Protein AF-A0A5C6KZ85-F1 (afdb_monomer)

Foldseek 3Di:
DDPPQQAADQLLVLVVVVCVVVVHDPVNLCVQLVQDPCQSVDSDDHDPVNVCSNCVRPVQADPCCSPVVDDDRGDDCPVVVVVVVVVVDPPPDDPDDPVNVVVVVVVVVVVVVVVVVVVVVVVVVVVVVVVVVVVVVVVVPPPPPDDDDDDDDDDDDDDDDDDDDDDDDDDDDDDD

Organism: Bacteroides fragilis (NCBI:txid817)

Solvent-accessible surface area (backbone atoms only — not comparable to full-atom values): 11212 Å² total; per-residue (Å²): 134,85,82,78,75,63,64,60,30,70,48,54,53,45,51,51,50,52,28,60,75,70,72,48,52,71,67,56,48,27,72,73,36,69,31,65,81,62,57,85,74,45,56,45,74,80,55,67,69,45,51,50,31,46,48,71,66,47,67,56,52,22,63,55,19,44,72,76,64,48,80,56,64,53,56,69,72,67,58,57,57,56,54,55,55,55,73,73,48,83,74,78,86,70,100,64,57,70,68,57,55,53,51,55,54,50,53,50,53,53,49,51,53,52,51,52,53,49,55,51,51,54,51,50,53,52,51,52,54,50,51,52,51,52,53,58,57,63,62,68,75,61,79,76,78,86,84,85,90,76,83,90,74,87,79,78,87,83,80,78,89,82,83,82,87,82,81,91,84,86,89,80,89,82,89,133

pLDDT: mean 78.05, std 20.3, range [42.19, 97.94]

Radius of gyration: 37.26 Å; Cα contacts (8 Å, |Δi|>4): 74; chains: 1; bounding box: 64×58×94 Å

Sequence (176 aa):
MQEIKQEKSPIKQRILQYLGRKGISMYDCYSKTGITRGVLGQNNGISEENLSKFLAYYTEINTEWLVLGIGSMLRSNEKTKVEQYVSQNNIASNDESIIYKLYKEKDIEVGQLKEEIGVLKTRIQQLEAYNESLRNQAGADRVTDTFTNLPLVDYEEDCPPVERPSSSKHPLAGKA

Secondary structure (DSSP, 8-state):
-----PPPPHHHHHHHHHHHHHT--HHHHHHHH-PPTTTTTSSSPPPHHHHHHHHHH-TTB-HHHHHH--S-SBPPTHHHHHHHHHHH----S-S--HHHHHHHHHHHHHHHHHHHHHHHHHHHHHHHHHHHHHHHHHTTS----S----------------PPPP----------

Structure (mmCIF, N/CA/C/O backbone):
data_AF-A0A5C6KZ85-F1
#
_entry.id   AF-A0A5C6KZ85-F1
#
loop_
_atom_site.group_PDB
_atom_site.id
_atom_site.type_symbol
_atom_site.label_atom_id
_atom_site.label_alt_id
_atom_site.label_comp_id
_atom_site.label_asym_id
_atom_site.label_entity_id
_atom_site.label_seq_id
_atom_site.pdbx_PDB_ins_code
_atom_site.Cartn_x
_atom_site.Cartn_y
_atom_site.Cartn_z
_atom_site.occupancy
_atom_site.B_iso_or_equiv
_atom_site.auth_seq_id
_atom_site.auth_comp_id
_atom_site.auth_asym_id
_atom_site.auth_atom_id
_atom_site.pdbx_PDB_model_num
ATOM 1 N N . MET A 1 1 ? -15.997 33.626 12.649 1.00 55.47 1 MET A N 1
ATOM 2 C CA . MET A 1 1 ? -15.046 32.496 12.716 1.00 55.47 1 MET A CA 1
ATOM 3 C C . MET A 1 1 ? -15.250 31.663 11.464 1.00 55.47 1 MET A C 1
ATOM 5 O O . MET A 1 1 ? -16.392 31.331 11.184 1.00 55.47 1 MET A O 1
ATOM 9 N N . GLN A 1 2 ? -14.209 31.407 10.672 1.00 49.69 2 GLN A N 1
ATOM 10 C CA . GLN A 1 2 ? -14.309 30.457 9.560 1.00 49.69 2 GLN A CA 1
ATOM 11 C C . GLN A 1 2 ? -14.238 29.043 10.149 1.00 49.69 2 GLN A C 1
ATOM 13 O O . GLN A 1 2 ? -13.279 28.720 10.848 1.00 49.69 2 GLN A O 1
ATOM 18 N N . GLU A 1 3 ? -15.267 28.225 9.923 1.00 49.12 3 GLU A N 1
ATOM 19 C CA . GLU A 1 3 ? -15.238 26.804 10.271 1.00 49.12 3 GLU A CA 1
ATOM 20 C C . GLU A 1 3 ? -14.200 26.102 9.390 1.00 49.12 3 GLU A C 1
ATOM 22 O O . GLU A 1 3 ? -14.432 25.847 8.207 1.00 49.12 3 GLU A O 1
ATOM 27 N N . ILE A 1 4 ? -13.041 25.779 9.961 1.00 61.00 4 ILE A N 1
ATOM 28 C CA . ILE A 1 4 ? -12.099 24.853 9.336 1.00 61.00 4 ILE A CA 1
ATOM 29 C C . ILE A 1 4 ? -12.756 23.474 9.418 1.00 61.00 4 ILE A C 1
ATOM 31 O O . ILE A 1 4 ? -12.666 22.791 10.439 1.00 61.00 4 ILE A O 1
ATOM 35 N N . LYS A 1 5 ? -13.476 23.076 8.363 1.00 61.38 5 LYS A N 1
ATOM 36 C CA . LYS A 1 5 ? -13.961 21.701 8.216 1.00 61.38 5 LYS A CA 1
ATOM 37 C C . LYS A 1 5 ? -12.750 20.780 8.300 1.00 61.38 5 LYS A C 1
ATOM 39 O O . LYS A 1 5 ? -11.921 20.771 7.396 1.00 61.38 5 LYS A O 1
ATOM 44 N N . GLN A 1 6 ? -12.635 20.026 9.391 1.00 63.47 6 GLN A N 1
ATOM 45 C CA . GLN A 1 6 ? -11.615 18.992 9.468 1.00 63.47 6 GLN A CA 1
ATOM 46 C C . GLN A 1 6 ? -11.892 17.961 8.380 1.00 63.47 6 GLN A C 1
ATOM 48 O O . GLN A 1 6 ? -12.994 17.415 8.282 1.00 63.47 6 GLN A O 1
ATOM 53 N N . GLU A 1 7 ? -10.891 17.728 7.544 1.00 77.75 7 GLU A N 1
ATOM 54 C CA . GLU A 1 7 ? -10.933 16.678 6.547 1.00 77.75 7 GLU A CA 1
ATOM 55 C C . GLU A 1 7 ? -10.554 15.338 7.173 1.00 77.75 7 GLU A C 1
ATOM 57 O O . GLU A 1 7 ? -9.842 15.232 8.175 1.00 77.75 7 GLU A O 1
ATOM 62 N N . LYS A 1 8 ? -11.060 14.272 6.566 1.00 84.44 8 LYS A N 1
ATOM 63 C CA . LYS A 1 8 ? -10.749 12.906 6.960 1.00 84.44 8 LYS A CA 1
ATOM 64 C C . LYS A 1 8 ? -9.245 12.648 6.844 1.00 84.44 8 LYS A C 1
ATOM 66 O O . LYS A 1 8 ? -8.667 12.926 5.798 1.00 84.44 8 LYS A O 1
ATOM 71 N N . SER A 1 9 ? -8.645 12.043 7.872 1.00 93.25 9 SER A N 1
ATOM 72 C CA . SER A 1 9 ? -7.214 11.699 7.876 1.00 93.25 9 SER A CA 1
ATOM 73 C C . SER A 1 9 ? -6.791 10.933 6.604 1.00 93.25 9 SER A C 1
ATOM 75 O O . SER A 1 9 ? -7.518 10.017 6.196 1.00 93.25 9 SER A O 1
ATOM 77 N N . PRO A 1 10 ? -5.608 11.221 6.019 1.00 94.62 10 PRO A N 1
ATOM 78 C CA . PRO A 1 10 ? -5.104 10.536 4.823 1.00 94.62 10 PRO A CA 1
ATOM 79 C C . PRO A 1 10 ? -5.103 9.007 4.937 1.00 94.62 10 PRO A C 1
ATOM 81 O O . PRO A 1 10 ? -5.457 8.308 3.989 1.00 94.62 10 PRO A O 1
ATOM 84 N N . ILE A 1 11 ? -4.789 8.474 6.123 1.00 96.69 11 ILE A N 1
ATOM 85 C CA . ILE A 1 11 ? -4.805 7.027 6.383 1.00 96.69 11 ILE A CA 1
ATOM 86 C C . ILE A 1 11 ? -6.217 6.469 6.185 1.00 96.69 11 ILE A C 1
ATOM 88 O O . ILE A 1 11 ? -6.405 5.477 5.487 1.00 96.69 11 ILE A O 1
ATOM 92 N N . LYS A 1 12 ? -7.243 7.129 6.735 1.00 96.12 12 LYS A N 1
ATOM 93 C CA . LYS A 1 12 ? -8.636 6.691 6.561 1.00 96.12 12 LYS A CA 1
ATOM 94 C C . LYS A 1 12 ? -9.094 6.793 5.112 1.00 96.12 12 LYS A C 1
ATOM 96 O O . LYS A 1 12 ? -9.856 5.939 4.670 1.00 96.12 12 LYS A O 1
ATOM 101 N N . GLN A 1 13 ? -8.653 7.813 4.376 1.00 96.31 13 GLN A N 1
ATOM 102 C CA . GLN A 1 13 ? -8.947 7.928 2.945 1.00 96.31 13 GLN A CA 1
ATOM 103 C C . GLN A 1 13 ? -8.361 6.740 2.170 1.00 96.31 13 GLN A C 1
ATOM 105 O O . GLN A 1 13 ? -9.072 6.115 1.386 1.00 96.31 13 GLN A O 1
ATOM 110 N N . ARG A 1 14 ? -7.111 6.357 2.459 1.00 97.62 14 ARG A N 1
ATOM 111 C CA . ARG A 1 14 ? -6.462 5.178 1.866 1.00 97.62 14 ARG A CA 1
ATOM 112 C C . ARG A 1 14 ? -7.134 3.861 2.263 1.00 97.62 14 ARG A C 1
ATOM 114 O O . ARG A 1 14 ? -7.337 3.009 1.401 1.00 97.62 14 ARG A O 1
ATOM 121 N N . ILE A 1 15 ? -7.575 3.711 3.515 1.00 97.50 15 ILE A N 1
ATOM 122 C CA . ILE A 1 15 ? -8.390 2.555 3.929 1.00 97.50 15 ILE A CA 1
ATOM 123 C C . ILE A 1 15 ? -9.661 2.476 3.078 1.00 97.50 15 ILE A C 1
ATOM 125 O O . ILE A 1 15 ? -9.946 1.433 2.498 1.00 97.50 15 ILE A O 1
ATOM 129 N N . LEU A 1 16 ? -10.407 3.578 2.946 1.00 97.06 16 LEU A N 1
ATOM 130 C CA . LEU A 1 16 ? -11.613 3.599 2.115 1.00 97.06 16 LEU A CA 1
ATOM 131 C C . LEU A 1 16 ? -11.323 3.312 0.640 1.00 97.06 16 LEU A C 1
ATOM 133 O O . LEU A 1 16 ? -12.104 2.617 -0.005 1.00 97.06 16 LEU A O 1
ATOM 137 N N . GLN A 1 17 ? -10.202 3.805 0.115 1.00 97.50 17 GLN A N 1
ATOM 138 C CA . GLN A 1 17 ? -9.763 3.517 -1.246 1.00 97.50 17 GLN A CA 1
ATOM 139 C C . GLN A 1 17 ? -9.512 2.016 -1.449 1.00 97.50 17 GLN A C 1
ATOM 141 O O . GLN A 1 17 ? -9.954 1.453 -2.450 1.00 97.50 17 GLN A O 1
ATOM 146 N N . TYR A 1 18 ? -8.833 1.363 -0.502 1.00 97.81 18 TYR A N 1
ATOM 147 C CA . TYR A 1 18 ? -8.617 -0.084 -0.522 1.00 97.81 18 TYR A CA 1
ATOM 148 C C . TYR A 1 18 ? -9.951 -0.848 -0.474 1.00 97.81 18 TYR A C 1
ATOM 150 O O . TYR A 1 18 ? -10.196 -1.707 -1.323 1.00 97.81 18 TYR A O 1
ATOM 158 N N . LEU A 1 19 ? -10.845 -0.486 0.455 1.00 97.56 19 LEU A N 1
ATOM 159 C CA . LEU A 1 19 ? -12.160 -1.120 0.593 1.00 97.56 19 LEU A CA 1
ATOM 160 C C . LEU A 1 19 ? -12.996 -0.978 -0.687 1.00 97.56 19 LEU A C 1
ATOM 162 O O . LEU A 1 19 ? -13.552 -1.963 -1.168 1.00 97.56 19 LEU A O 1
ATOM 166 N N . GLY A 1 20 ? -13.010 0.217 -1.285 1.00 97.81 20 GLY A N 1
ATOM 167 C CA . GLY A 1 20 ? -13.699 0.485 -2.546 1.00 97.81 20 GLY A CA 1
ATOM 168 C C . GLY A 1 20 ? -13.162 -0.357 -3.704 1.00 97.81 20 GLY A C 1
ATOM 169 O O . GLY A 1 20 ? -13.947 -0.929 -4.454 1.00 97.81 20 GLY A O 1
ATOM 170 N N . ARG A 1 21 ? -11.835 -0.520 -3.817 1.00 96.88 21 ARG A N 1
ATOM 171 C CA . ARG A 1 21 ? -11.234 -1.393 -4.844 1.00 96.88 21 ARG A CA 1
ATOM 172 C C . ARG A 1 21 ? -11.568 -2.871 -4.657 1.00 96.88 21 ARG A C 1
ATOM 174 O O . ARG A 1 21 ? -11.641 -3.596 -5.642 1.00 96.88 21 ARG A O 1
ATOM 181 N N . LYS A 1 22 ? -11.735 -3.325 -3.415 1.00 95.75 22 LYS A N 1
ATOM 182 C CA . LYS A 1 22 ? -12.069 -4.719 -3.087 1.00 95.75 22 LYS A CA 1
ATOM 183 C C . LYS A 1 22 ? -13.574 -5.001 -3.070 1.00 95.75 22 LYS A C 1
ATOM 185 O O . LYS A 1 22 ? -13.953 -6.154 -2.894 1.00 95.75 22 LYS A O 1
ATOM 190 N N . GLY A 1 23 ? -14.421 -3.982 -3.225 1.00 97.12 23 GLY A N 1
ATOM 191 C CA . GLY A 1 23 ? -15.873 -4.123 -3.089 1.00 97.12 23 GLY A CA 1
ATOM 192 C C . GLY A 1 23 ? -16.319 -4.451 -1.660 1.00 97.12 23 GLY A C 1
ATOM 193 O O . GLY A 1 23 ? -17.355 -5.079 -1.469 1.00 97.12 23 GLY A O 1
ATOM 194 N N . ILE A 1 24 ? -15.532 -4.065 -0.651 1.00 97.31 24 ILE A N 1
ATOM 195 C CA . ILE A 1 24 ? -15.826 -4.330 0.761 1.00 97.31 24 ILE A CA 1
ATOM 196 C C . ILE A 1 24 ? -16.566 -3.126 1.339 1.00 97.31 24 ILE A C 1
ATOM 198 O O . ILE A 1 24 ? -16.089 -1.992 1.262 1.00 97.31 24 ILE A O 1
ATOM 202 N N . SER A 1 25 ? -17.724 -3.358 1.954 1.00 97.50 25 SER A N 1
ATOM 203 C CA . SER A 1 25 ? -18.449 -2.287 2.636 1.00 97.50 25 SER A CA 1
ATOM 204 C C . SER A 1 25 ? -17.741 -1.877 3.937 1.00 97.50 25 SER A C 1
ATOM 206 O O . SER A 1 25 ? -17.037 -2.667 4.572 1.00 97.50 25 SER A O 1
ATOM 208 N N . MET A 1 26 ? -17.952 -0.638 4.398 1.00 96.19 26 MET A N 1
ATOM 209 C CA . MET A 1 26 ? -17.450 -0.225 5.720 1.00 96.19 26 MET A CA 1
ATOM 210 C C . MET A 1 26 ? -18.006 -1.114 6.839 1.00 96.19 26 MET A C 1
ATOM 212 O O . MET A 1 26 ? -17.286 -1.421 7.786 1.00 96.19 26 MET A O 1
ATOM 216 N N . TYR A 1 27 ? -19.264 -1.543 6.712 1.00 97.38 27 TYR A N 1
ATOM 217 C CA . TYR A 1 27 ? -19.907 -2.442 7.665 1.00 97.38 27 TYR A CA 1
ATOM 218 C C . TYR A 1 27 ? -19.161 -3.779 7.767 1.00 97.38 27 TYR A C 1
ATOM 220 O O . TYR A 1 27 ? -18.820 -4.200 8.873 1.00 97.38 27 TYR A O 1
ATOM 228 N N . ASP A 1 28 ? -18.839 -4.397 6.629 1.00 97.38 28 ASP A N 1
ATOM 229 C CA . ASP A 1 28 ? -18.101 -5.664 6.594 1.00 97.38 28 ASP A CA 1
ATOM 230 C C . ASP A 1 28 ? -16.697 -5.510 7.168 1.00 97.38 28 ASP A C 1
ATOM 232 O O . ASP A 1 28 ? -16.232 -6.375 7.908 1.00 97.38 28 ASP A O 1
ATOM 236 N N . CYS A 1 29 ? -16.035 -4.387 6.874 1.00 97.38 29 CYS A N 1
ATOM 237 C CA . CYS A 1 29 ? -14.741 -4.070 7.461 1.00 97.38 29 CYS A CA 1
ATOM 238 C C . CYS A 1 29 ? -14.832 -4.027 8.993 1.00 97.38 29 CYS A C 1
ATOM 240 O O . CYS A 1 29 ? -14.069 -4.729 9.655 1.00 97.38 29 CYS A O 1
ATOM 242 N N . TYR A 1 30 ? -15.792 -3.292 9.567 1.00 97.75 30 TYR A N 1
ATOM 243 C CA . TYR A 1 30 ? -15.981 -3.247 11.023 1.00 97.75 30 TYR A CA 1
ATOM 244 C C . TYR A 1 30 ? -16.248 -4.636 11.610 1.00 97.75 30 TYR A C 1
ATOM 246 O O . TYR A 1 30 ? -15.637 -5.007 12.609 1.00 97.75 30 TYR A O 1
ATOM 254 N N . SER A 1 31 ? -17.122 -5.419 10.969 1.00 97.25 31 SER A N 1
ATOM 255 C CA . SER A 1 31 ? -17.502 -6.746 11.456 1.00 97.25 31 SER A CA 1
ATOM 256 C C . SER A 1 31 ? -16.347 -7.746 11.435 1.00 97.25 31 SER A C 1
ATOM 258 O O . SER A 1 31 ? -16.263 -8.587 12.323 1.00 97.25 31 SER A O 1
ATOM 260 N N . LYS A 1 32 ? -15.478 -7.684 10.422 1.00 96.62 32 LYS A N 1
ATOM 261 C CA . LYS A 1 32 ? -14.388 -8.651 10.228 1.00 96.62 32 LYS A CA 1
ATOM 262 C C . LYS A 1 32 ? -13.121 -8.293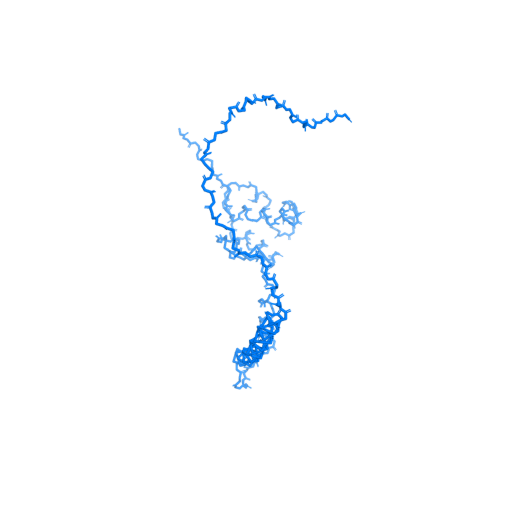 10.998 1.00 96.62 32 LYS A C 1
ATOM 264 O O . LYS A 1 32 ? -12.438 -9.178 11.494 1.00 96.62 32 LYS A O 1
ATOM 269 N N . THR A 1 33 ? -12.810 -7.002 11.087 1.00 96.62 33 THR A N 1
ATOM 270 C CA . THR A 1 33 ? -11.571 -6.512 11.715 1.00 96.62 33 THR A CA 1
ATOM 271 C C . THR A 1 33 ? -11.727 -6.224 13.208 1.00 96.62 33 THR A C 1
ATOM 273 O O . THR A 1 33 ? -10.734 -6.125 13.919 1.00 96.62 33 THR A O 1
ATOM 276 N N . GLY A 1 34 ? -12.957 -6.034 13.698 1.00 95.94 34 GLY A N 1
ATOM 277 C CA . GLY A 1 34 ? -13.203 -5.575 15.069 1.00 95.94 34 GLY A CA 1
ATOM 278 C C . GLY A 1 34 ? -12.892 -4.089 15.297 1.00 95.94 34 GLY A C 1
ATOM 279 O O . GLY A 1 34 ? -12.793 -3.650 16.445 1.00 95.94 34 GLY A O 1
ATOM 280 N N . ILE A 1 35 ? -12.721 -3.302 14.227 1.00 97.00 35 ILE A N 1
ATOM 281 C CA . ILE A 1 35 ? -12.627 -1.838 14.305 1.00 97.00 35 ILE A CA 1
ATOM 282 C C . ILE A 1 35 ? -13.952 -1.267 14.816 1.00 97.00 35 ILE A C 1
ATOM 284 O O . ILE A 1 35 ? -15.030 -1.659 14.359 1.00 97.00 35 ILE A O 1
ATOM 288 N N . THR A 1 36 ? -13.877 -0.287 15.718 1.00 94.56 36 THR A N 1
ATOM 289 C CA . THR A 1 36 ? -15.066 0.371 16.273 1.00 94.56 36 THR A CA 1
ATOM 290 C C . THR A 1 36 ? -15.928 0.990 15.166 1.00 94.56 36 THR A C 1
ATOM 292 O O . THR A 1 36 ? -15.439 1.696 14.276 1.00 94.56 36 THR A O 1
ATOM 295 N N . ARG A 1 37 ? -17.243 0.743 15.223 1.00 95.19 37 ARG A N 1
ATOM 296 C CA . ARG A 1 37 ? -18.206 1.262 14.240 1.00 95.19 37 ARG A CA 1
ATOM 297 C C . ARG A 1 37 ? -18.117 2.784 14.134 1.00 95.19 37 ARG A C 1
ATOM 299 O O . ARG A 1 37 ? -18.009 3.488 15.131 1.00 95.19 37 ARG A O 1
ATOM 306 N N . GLY A 1 38 ? -18.177 3.292 12.906 1.00 92.88 38 GLY A N 1
ATOM 307 C CA . GLY A 1 38 ? -18.154 4.728 12.624 1.00 92.88 38 GLY A CA 1
ATOM 308 C C . GLY A 1 38 ? -16.762 5.367 12.616 1.00 92.88 38 GLY A C 1
ATOM 309 O O . GLY A 1 38 ? -16.634 6.472 12.094 1.00 92.88 38 GLY A O 1
ATOM 310 N N . VAL A 1 39 ? -15.700 4.684 13.072 1.00 94.94 39 VAL A N 1
ATOM 311 C CA . VAL A 1 39 ? -14.323 5.228 13.060 1.00 94.94 39 VAL A CA 1
ATOM 312 C C . VAL A 1 39 ? -13.910 5.668 11.661 1.00 94.94 39 VAL A C 1
ATOM 314 O O . VAL A 1 39 ? -13.414 6.779 11.477 1.00 94.94 39 VAL A O 1
ATOM 317 N N . LEU A 1 40 ? -14.158 4.833 10.648 1.00 94.75 40 LEU A N 1
ATOM 318 C CA . LEU A 1 40 ? -13.856 5.199 9.261 1.00 94.75 40 LEU A CA 1
ATOM 319 C C . LEU A 1 40 ? -14.785 6.283 8.707 1.00 94.75 40 LEU A C 1
ATOM 321 O O . LEU A 1 40 ? -14.472 6.804 7.654 1.00 94.75 40 LEU A O 1
ATOM 325 N N . GLY A 1 41 ? -15.896 6.636 9.353 1.00 92.38 41 GLY A N 1
ATOM 326 C CA . GLY A 1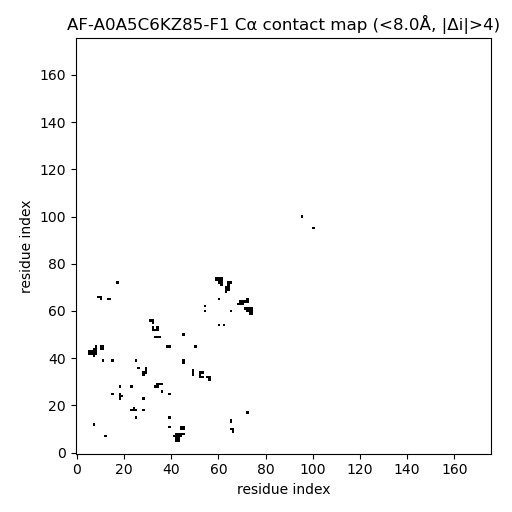 41 ? -16.788 7.716 8.916 1.00 92.38 41 GLY A CA 1
ATOM 327 C C . GLY A 1 41 ? -16.380 9.096 9.437 1.00 92.38 41 GLY A C 1
ATOM 328 O O . GLY A 1 41 ? -16.614 10.091 8.763 1.00 92.38 41 GLY A O 1
ATOM 329 N N . GLN A 1 42 ? -15.734 9.151 10.604 1.00 92.06 42 GLN A N 1
ATOM 330 C CA . GLN A 1 42 ? -15.413 10.397 11.302 1.00 92.06 42 GLN A CA 1
ATOM 331 C C . GLN A 1 42 ? -14.258 11.190 10.667 1.00 92.06 42 GLN A C 1
ATOM 333 O O . GLN A 1 42 ? -13.246 10.621 10.238 1.00 92.06 42 GLN A O 1
ATOM 338 N N . ASN A 1 43 ? -14.3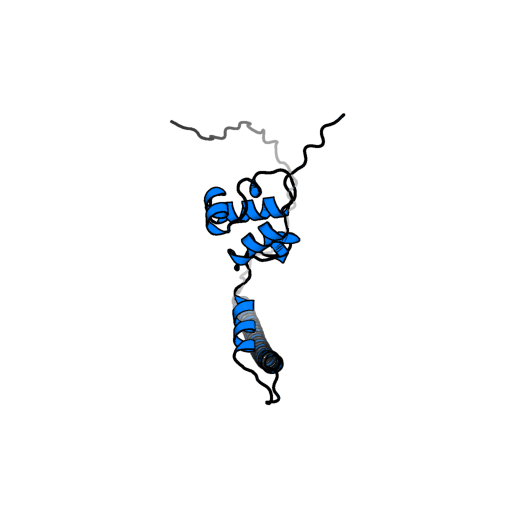77 12.519 10.729 1.00 90.88 43 ASN A N 1
ATOM 339 C CA . ASN A 1 43 ? -13.400 13.510 10.262 1.00 90.88 43 ASN A CA 1
ATOM 340 C C . ASN A 1 43 ? -12.269 13.754 11.280 1.00 90.88 43 ASN A C 1
ATOM 342 O O . ASN A 1 43 ? -11.962 14.882 11.636 1.00 90.88 43 ASN A O 1
ATOM 346 N N . ASN A 1 44 ? -11.684 12.676 11.793 1.00 90.75 44 ASN A N 1
ATOM 347 C CA . ASN A 1 44 ? -10.553 12.705 12.720 1.00 90.75 44 ASN A CA 1
ATOM 348 C C . ASN A 1 44 ? -9.506 11.648 12.317 1.00 90.75 44 ASN A C 1
ATOM 350 O O . ASN A 1 44 ? -9.678 10.920 11.327 1.00 90.75 44 ASN A O 1
ATOM 354 N N . GLY A 1 45 ? -8.416 11.564 13.082 1.00 91.56 45 GLY A N 1
ATOM 355 C CA . GLY A 1 45 ? -7.411 10.506 12.962 1.00 91.56 45 GLY A CA 1
ATOM 356 C C . GLY A 1 45 ? -7.968 9.106 13.243 1.00 91.56 45 GLY A C 1
ATOM 357 O O . GLY A 1 45 ? -9.107 8.933 13.677 1.00 91.56 45 GLY A O 1
ATOM 358 N N . ILE A 1 46 ? -7.170 8.080 12.962 1.00 94.94 46 ILE A N 1
ATOM 359 C CA . ILE A 1 46 ? -7.436 6.706 13.403 1.00 94.94 46 ILE A CA 1
ATOM 360 C C . ILE A 1 46 ? -6.536 6.411 14.604 1.00 94.94 46 ILE A C 1
ATOM 362 O O . ILE A 1 46 ? -5.378 6.821 14.605 1.00 94.94 46 ILE A O 1
ATOM 366 N N . SER A 1 47 ? -7.064 5.747 15.633 1.00 95.81 47 SER A N 1
ATOM 367 C CA . SER A 1 47 ? -6.239 5.304 16.759 1.00 95.81 47 SER A CA 1
ATOM 368 C C . SER A 1 47 ? -5.322 4.159 16.337 1.00 95.81 47 SER A C 1
ATOM 370 O O . SER A 1 47 ? -5.666 3.382 15.443 1.00 95.81 47 SER A O 1
ATOM 372 N N . GLU A 1 48 ? -4.188 4.029 17.021 1.00 96.62 48 GLU A N 1
ATOM 373 C CA . GLU A 1 48 ? -3.254 2.916 16.834 1.00 96.62 48 GLU A CA 1
ATOM 374 C C . GLU A 1 48 ? -3.970 1.565 16.939 1.00 96.62 48 GLU A C 1
ATOM 376 O O . GLU A 1 48 ? -3.854 0.742 16.042 1.00 96.62 48 GLU A O 1
ATOM 381 N N . GLU A 1 49 ? -4.807 1.373 17.960 1.00 97.25 49 GLU A N 1
ATOM 382 C CA . GLU A 1 49 ? -5.558 0.129 18.161 1.00 97.25 49 GLU A CA 1
ATOM 383 C C . GLU A 1 49 ? -6.406 -0.259 16.935 1.00 97.25 49 GLU A C 1
ATOM 385 O O . GLU A 1 49 ? -6.383 -1.405 16.484 1.00 97.25 49 GLU A O 1
ATOM 390 N N . ASN A 1 50 ? -7.145 0.695 16.358 1.00 97.44 50 ASN A N 1
ATOM 391 C CA . ASN A 1 50 ? -7.981 0.429 15.187 1.00 97.44 50 ASN A CA 1
ATOM 392 C C . ASN A 1 50 ? -7.141 0.202 13.924 1.00 97.44 50 ASN A C 1
ATOM 394 O O . ASN A 1 50 ? -7.514 -0.609 13.076 1.00 97.44 50 ASN A O 1
ATOM 398 N N . LEU A 1 51 ? -6.010 0.899 13.793 1.00 96.94 51 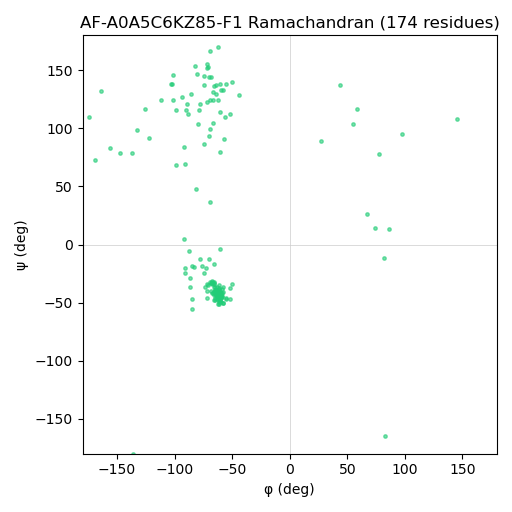LEU A N 1
ATOM 399 C CA . LEU A 1 51 ? -5.079 0.690 12.688 1.00 96.94 51 LEU A CA 1
ATOM 400 C C . LEU A 1 51 ? -4.420 -0.696 12.768 1.00 96.94 51 LEU A C 1
ATOM 402 O O . LEU A 1 51 ? -4.336 -1.390 11.757 1.00 96.94 51 LEU A O 1
ATOM 406 N N . SER A 1 52 ? -4.029 -1.132 13.964 1.00 96.88 52 SER A N 1
ATOM 407 C CA . SER A 1 52 ? -3.458 -2.456 14.214 1.00 96.88 52 SER A CA 1
ATOM 408 C C . SER A 1 52 ? -4.454 -3.568 13.898 1.00 96.88 52 SER A C 1
ATOM 410 O O . SER A 1 52 ? -4.104 -4.514 13.198 1.00 96.88 52 SER A O 1
ATOM 412 N N . LYS A 1 53 ? -5.723 -3.428 14.308 1.00 97.94 53 LYS A N 1
ATOM 413 C CA . LYS A 1 53 ? -6.803 -4.361 13.928 1.00 97.94 53 LYS A CA 1
ATOM 414 C C . LYS A 1 53 ? -6.986 -4.459 12.412 1.00 97.94 53 LYS A C 1
ATOM 416 O O . LYS A 1 53 ? -7.165 -5.550 11.876 1.00 97.94 53 LYS A O 1
ATOM 421 N N . PHE A 1 54 ? -6.913 -3.324 11.714 1.00 97.69 54 PHE A N 1
ATOM 422 C CA . PHE A 1 54 ? -6.999 -3.285 10.256 1.00 97.69 54 PHE A CA 1
ATOM 423 C C . PHE A 1 54 ? -5.843 -4.047 9.590 1.00 97.69 54 PHE A C 1
ATOM 425 O O . PHE A 1 54 ? -6.082 -4.911 8.748 1.00 97.69 54 PHE A O 1
ATOM 432 N N . LEU A 1 55 ? -4.602 -3.747 9.988 1.00 96.44 55 LEU A N 1
ATOM 433 C CA . LEU A 1 55 ? -3.388 -4.345 9.421 1.00 96.44 55 LEU A CA 1
ATOM 434 C C . LEU A 1 55 ? -3.230 -5.830 9.771 1.00 96.44 55 LEU A C 1
ATOM 436 O O . LEU A 1 55 ? -2.716 -6.594 8.959 1.00 96.44 55 LEU A O 1
ATOM 440 N N . ALA A 1 56 ? -3.699 -6.249 10.948 1.00 95.81 56 ALA A N 1
ATOM 441 C CA . ALA A 1 56 ? -3.699 -7.652 11.351 1.00 95.81 56 ALA A CA 1
ATOM 442 C C . ALA A 1 56 ? -4.630 -8.508 10.479 1.00 95.81 56 ALA A C 1
ATOM 444 O O . ALA A 1 56 ? -4.337 -9.673 10.229 1.00 95.81 56 ALA A O 1
ATOM 445 N N . TYR A 1 57 ? -5.744 -7.937 10.009 1.00 97.44 57 TYR A N 1
ATOM 446 C CA . TYR A 1 57 ? -6.691 -8.644 9.149 1.00 97.44 57 TYR A CA 1
ATOM 447 C C . TYR A 1 57 ? -6.283 -8.596 7.668 1.00 97.44 57 TYR A C 1
ATOM 449 O O . TYR A 1 57 ? -6.277 -9.624 6.995 1.00 97.44 57 TYR A O 1
ATOM 457 N N . TYR A 1 58 ? -5.913 -7.417 7.158 1.00 96.06 58 TYR A N 1
ATOM 458 C CA . TYR A 1 58 ? -5.523 -7.211 5.757 1.00 96.06 58 TYR A CA 1
ATOM 459 C C . TYR A 1 58 ? -3.999 -7.200 5.597 1.00 96.06 58 TYR A C 1
ATOM 461 O O . TYR A 1 58 ? -3.379 -6.173 5.303 1.00 96.06 58 TYR A O 1
ATOM 469 N N . THR A 1 59 ? -3.392 -8.366 5.815 1.00 94.06 59 THR A N 1
ATOM 470 C CA . THR A 1 59 ? -1.929 -8.556 5.841 1.00 94.06 59 THR A CA 1
ATOM 471 C C . THR A 1 59 ? -1.241 -8.318 4.492 1.00 94.06 59 THR A C 1
ATOM 473 O O . THR A 1 59 ? -0.023 -8.118 4.431 1.00 94.06 59 THR A O 1
ATOM 476 N N . GLU A 1 60 ? -2.006 -8.304 3.401 1.00 94.38 60 GLU A N 1
ATOM 477 C CA . GLU A 1 60 ? -1.514 -8.024 2.057 1.00 94.38 60 GLU A CA 1
ATOM 478 C C . GLU A 1 60 ? -1.288 -6.529 1.786 1.00 94.38 60 GLU A C 1
ATOM 480 O O . GLU A 1 60 ? -0.692 -6.175 0.765 1.00 94.38 60 GLU A O 1
ATOM 485 N N . ILE A 1 61 ? -1.773 -5.636 2.655 1.00 95.94 61 ILE A N 1
ATOM 486 C CA . ILE A 1 61 ? -1.636 -4.189 2.473 1.00 95.94 61 ILE A CA 1
ATOM 487 C C . ILE A 1 61 ? -0.202 -3.752 2.767 1.00 95.94 61 ILE A C 1
ATOM 489 O O . ILE A 1 61 ? 0.427 -4.171 3.737 1.00 95.94 61 ILE A O 1
ATOM 493 N N . ASN A 1 62 ? 0.322 -2.866 1.925 1.00 96.00 62 ASN A N 1
ATOM 494 C CA . ASN A 1 62 ? 1.600 -2.217 2.166 1.00 96.00 62 ASN A CA 1
ATOM 495 C C . ASN A 1 62 ? 1.444 -1.077 3.188 1.00 96.00 62 ASN A C 1
ATOM 497 O O . ASN A 1 62 ? 0.785 -0.069 2.917 1.00 96.00 62 ASN A O 1
ATOM 501 N N . THR A 1 63 ? 2.092 -1.213 4.345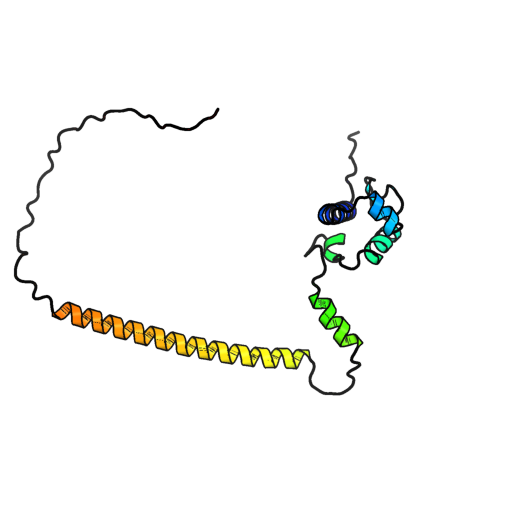 1.00 95.56 63 THR A N 1
ATOM 502 C CA . THR A 1 63 ? 2.083 -0.207 5.416 1.00 95.56 63 THR A CA 1
ATOM 503 C C . THR A 1 63 ? 2.688 1.128 4.978 1.00 95.56 63 THR A C 1
ATOM 505 O O . THR A 1 63 ? 2.200 2.180 5.385 1.00 95.56 63 THR A O 1
ATOM 508 N N . GLU A 1 64 ? 3.706 1.112 4.114 1.00 96.38 64 GLU A N 1
ATOM 509 C CA . GLU A 1 64 ? 4.355 2.327 3.605 1.00 96.38 64 GLU A CA 1
ATOM 510 C C . GLU A 1 64 ? 3.389 3.144 2.741 1.00 96.38 64 GLU A C 1
ATOM 512 O O . GLU A 1 64 ? 3.223 4.352 2.932 1.00 96.38 64 GLU A O 1
ATOM 517 N N . TRP A 1 65 ? 2.646 2.460 1.871 1.00 97.62 65 TRP A N 1
ATOM 518 C CA . TRP A 1 65 ? 1.575 3.082 1.105 1.00 97.62 65 TRP A CA 1
ATOM 519 C C . TRP A 1 65 ? 0.457 3.588 2.016 1.00 97.62 65 TRP A C 1
ATOM 521 O O . TRP A 1 65 ? -0.015 4.708 1.842 1.00 97.62 65 TRP A O 1
ATOM 531 N N . LEU A 1 66 ? 0.048 2.804 3.015 1.00 97.50 66 LEU A N 1
ATOM 532 C CA . LEU A 1 66 ? -1.047 3.172 3.910 1.00 97.50 66 LEU A CA 1
ATOM 533 C C . LEU A 1 66 ? -0.734 4.434 4.729 1.00 97.50 66 LEU A C 1
ATOM 535 O O . LEU A 1 66 ? -1.565 5.344 4.814 1.00 97.50 66 LEU A O 1
ATOM 539 N N . VAL A 1 67 ? 0.460 4.494 5.321 1.00 95.62 67 VAL A N 1
ATOM 540 C CA . VAL A 1 67 ? 0.868 5.569 6.233 1.00 95.62 67 VAL A CA 1
ATOM 541 C C . VAL A 1 67 ? 1.411 6.761 5.449 1.00 95.62 67 VAL A C 1
ATOM 543 O O . VAL A 1 67 ? 0.863 7.859 5.553 1.00 95.62 67 VAL A O 1
ATOM 546 N N . LEU A 1 68 ? 2.420 6.544 4.604 1.00 96.06 68 LEU A N 1
ATOM 547 C CA . LEU A 1 68 ? 3.152 7.609 3.910 1.00 96.06 68 LEU A CA 1
ATOM 548 C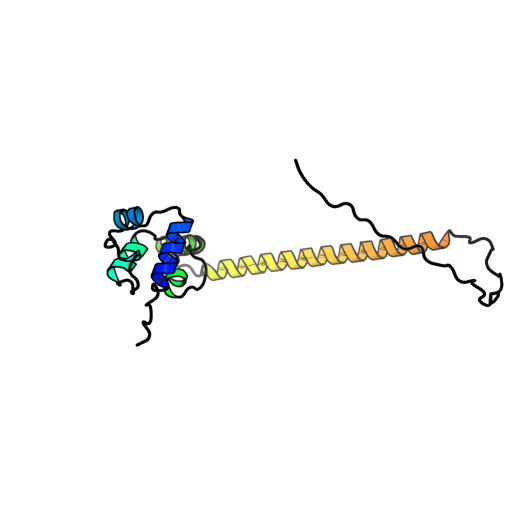 C . LEU A 1 68 ? 2.555 7.947 2.539 1.00 96.06 68 LEU A C 1
ATOM 550 O O . LEU A 1 68 ? 2.682 9.076 2.075 1.00 96.06 68 LEU A O 1
ATOM 554 N N . GLY A 1 69 ? 1.839 7.015 1.905 1.00 94.88 69 GLY A N 1
ATOM 555 C CA . GLY A 1 69 ? 1.305 7.209 0.551 1.00 94.88 69 GLY A CA 1
ATOM 556 C C . GLY A 1 69 ? 2.275 6.853 -0.562 1.00 94.88 69 GLY A C 1
ATOM 557 O O . GLY A 1 69 ? 2.030 7.216 -1.709 1.00 94.88 69 GLY A O 1
ATOM 558 N N . ILE A 1 70 ? 3.365 6.172 -0.224 1.00 94.19 70 ILE A N 1
ATOM 559 C CA . ILE A 1 70 ? 4.453 5.855 -1.142 1.00 94.19 70 ILE A CA 1
ATOM 560 C C . ILE A 1 70 ? 4.345 4.387 -1.561 1.00 94.19 70 ILE A C 1
ATOM 562 O O . ILE A 1 70 ? 4.072 3.510 -0.744 1.00 94.19 70 ILE A O 1
ATOM 566 N N . GLY A 1 71 ? 4.567 4.113 -2.846 1.00 94.44 71 GLY A N 1
ATOM 567 C CA . GLY A 1 71 ? 4.601 2.754 -3.385 1.00 94.44 71 GLY A CA 1
ATOM 568 C C . GLY A 1 71 ? 3.228 2.158 -3.711 1.00 94.44 71 GLY A C 1
ATOM 569 O O . GLY A 1 71 ? 2.225 2.858 -3.853 1.00 94.44 71 GLY A O 1
ATOM 570 N N . SER A 1 72 ? 3.197 0.838 -3.897 1.00 95.50 72 SER A N 1
ATOM 571 C CA . SER A 1 72 ? 1.991 0.090 -4.263 1.00 95.50 72 SER A CA 1
ATOM 572 C C . SER A 1 72 ? 1.094 -0.181 -3.055 1.00 95.50 72 SER A C 1
ATOM 574 O O . SER A 1 72 ? 1.582 -0.433 -1.958 1.00 95.50 72 SER A O 1
ATOM 576 N N . MET A 1 73 ? -0.226 -0.198 -3.278 1.00 95.62 73 MET A N 1
ATOM 577 C CA . MET A 1 73 ? -1.239 -0.491 -2.249 1.00 95.62 73 MET A CA 1
ATOM 578 C C . MET A 1 73 ? -1.081 -1.881 -1.626 1.00 95.62 73 MET A C 1
ATOM 580 O O . MET A 1 73 ? -1.243 -2.045 -0.418 1.00 95.62 73 MET A O 1
ATOM 584 N N . LEU A 1 74 ? -0.786 -2.878 -2.457 1.00 95.94 74 LEU A N 1
ATOM 585 C CA . LEU A 1 74 ? -0.573 -4.256 -2.030 1.00 95.94 74 LEU A CA 1
ATOM 586 C C . LEU A 1 74 ? 0.925 -4.543 -1.981 1.00 95.94 74 LEU A C 1
ATOM 588 O O . LEU A 1 74 ? 1.693 -4.017 -2.796 1.00 95.94 74 LEU A O 1
ATOM 592 N N . ARG A 1 75 ? 1.331 -5.385 -1.031 1.00 91.56 75 ARG A N 1
ATOM 593 C CA . ARG A 1 75 ? 2.691 -5.914 -0.952 1.00 91.56 75 ARG A CA 1
ATOM 594 C C . ARG A 1 75 ? 2.926 -6.816 -2.161 1.00 91.56 75 ARG A C 1
ATOM 596 O O . ARG A 1 75 ? 2.114 -7.685 -2.464 1.00 91.56 75 ARG A O 1
ATOM 603 N N . SER A 1 76 ? 4.045 -6.617 -2.850 1.00 82.38 76 SER A N 1
ATOM 604 C CA . SER A 1 76 ? 4.495 -7.555 -3.873 1.00 82.38 76 SER A CA 1
ATOM 605 C C . SER A 1 76 ? 4.869 -8.872 -3.191 1.00 82.38 76 SER A C 1
ATOM 607 O O . SER A 1 76 ? 5.726 -8.886 -2.304 1.00 82.38 76 SER A O 1
ATOM 609 N N . ASN A 1 77 ? 4.259 -9.977 -3.622 1.00 66.12 77 ASN A N 1
ATOM 610 C CA . ASN A 1 77 ? 4.491 -11.330 -3.090 1.00 66.12 77 ASN A CA 1
ATOM 611 C C . ASN A 1 77 ? 5.949 -11.818 -3.237 1.00 66.12 77 ASN A C 1
ATOM 613 O O . ASN A 1 77 ? 6.299 -12.901 -2.773 1.00 66.12 77 ASN A O 1
ATOM 617 N N . GLU A 1 78 ? 6.818 -11.036 -3.878 1.00 58.22 78 GLU A N 1
ATOM 618 C CA . GLU A 1 78 ? 8.235 -11.354 -4.042 1.00 58.22 78 GLU A CA 1
ATOM 619 C C . GLU A 1 78 ? 9.003 -11.320 -2.715 1.00 58.22 78 GLU A C 1
ATOM 621 O O . GLU A 1 78 ? 9.877 -12.158 -2.500 1.00 58.22 78 GLU A O 1
ATOM 626 N N . LYS A 1 79 ? 8.618 -10.446 -1.769 1.00 54.72 79 LYS A N 1
ATOM 627 C CA . LYS A 1 79 ? 9.239 -10.411 -0.429 1.00 54.72 79 LYS A CA 1
ATOM 628 C C . LYS A 1 79 ? 8.925 -11.668 0.392 1.00 54.72 79 LYS A C 1
ATOM 630 O O . LYS A 1 79 ? 9.770 -12.134 1.148 1.00 54.72 79 LYS A O 1
ATOM 635 N N . THR A 1 80 ? 7.752 -12.270 0.183 1.00 50.28 80 THR A N 1
ATOM 636 C CA . THR A 1 80 ? 7.310 -13.472 0.906 1.00 50.28 80 THR A CA 1
ATOM 637 C C . THR A 1 80 ? 8.133 -14.705 0.532 1.00 50.28 80 THR A C 1
ATOM 639 O O . THR A 1 80 ? 8.416 -15.518 1.404 1.00 50.28 80 THR A O 1
ATOM 642 N N . LYS A 1 81 ? 8.600 -14.820 -0.721 1.00 51.75 81 LYS A N 1
ATOM 643 C CA . LYS A 1 81 ? 9.509 -15.911 -1.113 1.00 51.75 81 LYS A CA 1
ATOM 644 C C . LYS A 1 81 ? 10.872 -15.783 -0.435 1.00 51.75 81 LYS A C 1
ATOM 646 O O . LYS A 1 81 ? 11.398 -16.776 0.037 1.00 51.75 81 LYS A O 1
ATOM 651 N N . VAL A 1 82 ? 11.439 -14.584 -0.338 1.00 53.41 82 VAL A N 1
ATOM 652 C CA . VAL A 1 82 ? 12.770 -14.417 0.270 1.00 53.41 82 VAL A CA 1
ATOM 653 C C . VAL A 1 82 ? 12.710 -14.619 1.789 1.00 53.41 82 VAL A C 1
ATOM 655 O O . VAL A 1 82 ? 13.505 -15.378 2.333 1.00 53.41 82 VAL A O 1
ATOM 658 N N . GLU A 1 83 ? 11.729 -14.027 2.475 1.00 53.75 83 GLU A N 1
ATOM 659 C CA . GLU A 1 83 ? 11.598 -14.139 3.937 1.00 53.75 83 GLU A CA 1
ATOM 660 C C . GLU A 1 83 ? 11.223 -15.566 4.390 1.00 53.75 83 GLU A C 1
ATOM 662 O O . GLU A 1 83 ? 11.811 -16.076 5.344 1.00 53.75 83 GLU A O 1
ATOM 667 N N . GLN A 1 84 ? 10.326 -16.269 3.678 1.00 53.47 84 GLN A N 1
ATOM 668 C CA . GLN A 1 84 ? 9.976 -17.660 4.015 1.00 53.47 84 GLN A CA 1
ATOM 669 C C . GLN A 1 84 ? 11.135 -18.642 3.792 1.00 53.47 84 GLN A C 1
ATOM 671 O O . GLN A 1 84 ? 11.278 -19.586 4.568 1.00 53.47 84 GLN A O 1
ATOM 676 N N . TYR A 1 85 ? 11.987 -18.421 2.784 1.00 55.41 85 TYR A N 1
ATOM 677 C CA . TYR A 1 85 ? 13.162 -19.269 2.551 1.00 55.41 85 TYR A CA 1
ATOM 678 C C . TYR A 1 85 ? 14.266 -19.051 3.597 1.00 55.41 85 TYR A C 1
ATOM 680 O O . TYR A 1 85 ? 14.951 -20.009 3.963 1.00 55.41 85 TYR A O 1
ATOM 688 N N . VAL A 1 86 ? 14.427 -17.821 4.101 1.00 56.00 86 VAL A N 1
ATOM 689 C CA . VAL A 1 86 ? 15.438 -17.481 5.119 1.00 56.00 86 VAL A CA 1
ATOM 690 C C . VAL A 1 86 ? 15.045 -18.014 6.503 1.00 56.00 86 VAL A C 1
ATOM 692 O O . VAL A 1 86 ? 15.907 -18.496 7.229 1.00 56.00 86 VAL A O 1
ATOM 695 N N . SER A 1 87 ? 13.757 -18.017 6.867 1.00 54.38 87 SER A N 1
ATOM 696 C CA . SER A 1 87 ? 13.308 -18.594 8.148 1.00 54.38 87 SER A CA 1
ATOM 697 C C . SER A 1 87 ? 13.301 -20.128 8.176 1.00 54.38 87 SER A C 1
ATOM 699 O O . SER A 1 87 ? 13.401 -20.710 9.253 1.00 54.38 87 SER A O 1
ATOM 701 N N . GLN A 1 88 ? 13.185 -20.795 7.022 1.00 50.06 88 GLN A N 1
ATOM 702 C CA . GLN A 1 88 ? 13.194 -22.264 6.941 1.00 50.06 88 GLN A CA 1
ATOM 703 C C . GLN A 1 88 ? 14.600 -22.869 6.926 1.00 50.06 88 GLN A C 1
ATOM 705 O O . GLN A 1 88 ? 14.756 -24.041 7.258 1.00 50.06 88 GLN A O 1
ATOM 710 N N . ASN A 1 89 ? 15.627 -22.086 6.596 1.00 52.28 89 ASN A N 1
ATOM 711 C CA . ASN A 1 89 ? 16.994 -22.575 6.533 1.00 52.28 89 ASN A CA 1
ATOM 712 C C . ASN A 1 89 ? 17.874 -21.761 7.486 1.00 52.28 89 ASN A C 1
ATOM 714 O O . ASN A 1 89 ? 18.446 -20.741 7.106 1.00 52.28 89 ASN A O 1
ATOM 718 N N . ASN A 1 90 ? 18.011 -22.242 8.725 1.00 61.59 90 ASN A N 1
ATOM 719 C CA . ASN A 1 90 ? 19.140 -21.894 9.592 1.00 61.59 90 ASN A CA 1
ATOM 720 C C . ASN A 1 90 ? 20.444 -22.349 8.907 1.00 61.59 90 ASN A C 1
ATOM 722 O O . ASN A 1 90 ? 20.981 -23.404 9.229 1.00 61.59 90 ASN A O 1
ATOM 726 N N . ILE A 1 91 ? 20.949 -21.586 7.933 1.00 55.06 91 ILE A N 1
ATOM 727 C CA . ILE A 1 91 ? 22.240 -21.859 7.290 1.00 55.06 91 ILE A CA 1
ATOM 728 C C . ILE A 1 91 ? 23.310 -21.097 8.063 1.00 55.06 91 ILE A C 1
ATOM 730 O O . ILE A 1 91 ? 23.897 -20.123 7.595 1.00 55.06 91 ILE A O 1
ATOM 734 N N . ALA A 1 92 ? 23.549 -21.558 9.287 1.00 50.84 92 ALA A N 1
ATOM 735 C CA . ALA A 1 92 ? 24.904 -21.537 9.796 1.00 50.84 92 ALA A CA 1
ATOM 736 C C . ALA A 1 92 ? 25.692 -22.575 8.977 1.00 50.84 92 ALA A C 1
ATOM 738 O O . ALA A 1 92 ? 25.291 -23.734 8.902 1.00 50.84 92 ALA A O 1
ATOM 739 N N . SER A 1 93 ? 26.784 -22.125 8.354 1.00 56.22 93 SER A N 1
ATOM 740 C CA . SER A 1 93 ? 27.829 -22.944 7.717 1.00 56.22 93 SER A CA 1
ATOM 741 C C . SER A 1 93 ? 27.523 -23.546 6.333 1.00 56.22 93 SER A C 1
ATOM 743 O O . SER A 1 93 ? 27.314 -24.747 6.205 1.00 56.22 93 SER A O 1
ATOM 745 N N . ASN A 1 94 ? 27.609 -22.725 5.274 1.00 54.47 94 ASN A N 1
ATOM 746 C CA . ASN A 1 94 ? 28.476 -23.028 4.118 1.00 54.47 94 ASN A CA 1
ATOM 747 C C . ASN A 1 94 ? 28.694 -21.773 3.240 1.00 54.47 94 ASN A C 1
ATOM 749 O O . ASN A 1 94 ? 27.739 -21.078 2.895 1.00 54.47 94 ASN A O 1
ATOM 753 N N . ASP A 1 95 ? 29.950 -21.508 2.883 1.00 58.19 95 ASP A N 1
ATOM 754 C CA . ASP A 1 95 ? 30.536 -20.227 2.436 1.00 58.19 95 ASP A CA 1
ATOM 755 C C . ASP A 1 95 ? 30.131 -19.659 1.054 1.00 58.19 95 ASP A C 1
ATOM 757 O O . ASP A 1 95 ? 30.923 -18.990 0.397 1.00 58.19 95 ASP A O 1
ATOM 761 N N . GLU A 1 96 ? 28.885 -19.797 0.604 1.00 62.34 96 GLU A N 1
ATOM 762 C CA . GLU A 1 96 ? 28.386 -18.951 -0.492 1.00 62.34 96 GLU A CA 1
ATOM 763 C C . GLU A 1 96 ? 27.018 -18.380 -0.149 1.00 62.34 96 GLU A C 1
ATOM 765 O O . GLU A 1 96 ? 25.972 -19.020 -0.325 1.00 62.34 96 GLU A O 1
ATOM 770 N N . SER A 1 97 ? 27.055 -17.127 0.318 1.00 75.94 97 SER A N 1
ATOM 771 C CA . SER A 1 97 ? 25.879 -16.279 0.477 1.00 75.94 97 SER A CA 1
ATOM 772 C C . SER A 1 97 ? 25.002 -16.403 -0.766 1.00 75.94 97 SER A C 1
ATOM 774 O O . SER A 1 97 ? 25.473 -16.251 -1.892 1.00 75.94 97 SER A O 1
ATOM 776 N N . ILE A 1 98 ? 23.716 -16.686 -0.570 1.00 76.12 98 ILE A N 1
ATOM 777 C CA . ILE A 1 98 ? 22.717 -16.812 -1.646 1.00 76.12 98 ILE A CA 1
ATOM 778 C C . ILE A 1 98 ? 22.780 -15.601 -2.593 1.00 76.12 98 ILE A C 1
ATOM 780 O O . ILE A 1 98 ? 22.631 -15.739 -3.805 1.00 76.12 98 ILE A O 1
ATOM 784 N N . ILE A 1 99 ? 23.096 -14.433 -2.035 1.00 72.56 99 ILE A N 1
ATOM 785 C CA . ILE A 1 99 ? 23.309 -13.181 -2.758 1.00 72.56 99 ILE A CA 1
ATOM 786 C C . ILE A 1 99 ? 24.479 -13.300 -3.747 1.00 72.56 99 ILE A C 1
ATOM 788 O O . ILE A 1 99 ? 24.337 -12.923 -4.905 1.00 72.56 99 ILE A O 1
ATOM 792 N N . TYR A 1 100 ? 25.608 -13.879 -3.336 1.00 82.75 100 TYR A N 1
ATOM 793 C CA . TYR A 1 100 ? 26.780 -14.078 -4.194 1.00 82.75 100 TYR A CA 1
ATOM 794 C C . TYR A 1 100 ? 26.493 -15.021 -5.375 1.00 82.75 100 TYR A C 1
ATOM 796 O O . TYR A 1 100 ? 26.895 -14.731 -6.501 1.00 82.75 100 TYR A O 1
ATOM 804 N N . LYS A 1 101 ? 25.723 -16.098 -5.156 1.00 81.50 101 LYS A N 1
ATOM 805 C CA . LYS A 1 101 ? 25.282 -17.005 -6.235 1.00 81.50 101 LYS A CA 1
ATOM 806 C C . LYS A 1 101 ? 24.439 -16.289 -7.290 1.00 81.50 101 LYS A C 1
ATOM 808 O O . LYS A 1 101 ? 24.703 -16.450 -8.478 1.00 81.50 101 LYS A O 1
ATOM 813 N N . LEU A 1 102 ? 23.493 -15.451 -6.860 1.00 79.06 102 LEU A N 1
ATOM 814 C CA . LEU A 1 102 ? 22.657 -14.665 -7.773 1.00 79.06 102 LEU A CA 1
ATOM 815 C C . LEU A 1 102 ? 23.482 -13.681 -8.611 1.00 79.06 102 LEU A C 1
ATOM 817 O O . LEU A 1 102 ? 23.254 -13.566 -9.812 1.00 79.06 102 LEU A O 1
ATOM 821 N N . TYR A 1 103 ? 24.458 -12.998 -8.004 1.00 84.69 103 TYR A N 1
ATOM 822 C CA . TYR A 1 103 ? 25.342 -12.091 -8.742 1.00 84.69 103 TYR A CA 1
ATOM 823 C C . TYR A 1 103 ? 26.185 -12.831 -9.787 1.00 84.69 103 TYR A C 1
ATOM 825 O O . TYR A 1 103 ? 26.244 -12.406 -10.937 1.00 84.69 103 TYR A O 1
ATOM 833 N N . LYS A 1 104 ? 26.771 -13.974 -9.419 1.00 86.25 104 LYS A N 1
ATOM 834 C CA . LYS A 1 104 ? 27.605 -14.774 -10.325 1.00 86.25 104 LYS A CA 1
ATOM 835 C C . LYS A 1 104 ? 26.819 -15.324 -11.516 1.00 86.25 104 LYS A C 1
ATOM 837 O O . LYS A 1 104 ? 27.304 -15.284 -12.642 1.00 86.25 104 LYS A O 1
ATOM 842 N N . GLU A 1 105 ? 25.609 -15.823 -11.279 1.00 87.12 105 GLU A N 1
ATOM 843 C CA . GLU A 1 105 ? 24.731 -16.314 -12.346 1.00 87.12 105 GLU A CA 1
ATOM 844 C C . GLU A 1 105 ? 24.311 -15.181 -13.294 1.00 87.12 105 GLU A C 1
ATOM 846 O O . GLU A 1 105 ? 24.333 -15.348 -14.514 1.00 87.12 105 GLU A O 1
ATOM 851 N N . LYS A 1 106 ? 24.033 -13.990 -12.748 1.00 89.81 106 LYS A N 1
ATOM 852 C CA . LYS A 1 106 ? 23.726 -12.796 -13.543 1.00 89.81 106 LYS A CA 1
ATOM 853 C C . LYS A 1 106 ? 24.893 -12.338 -14.416 1.00 89.81 106 LYS A C 1
ATOM 855 O O . LYS A 1 106 ? 24.666 -11.959 -15.562 1.00 89.81 106 LYS A O 1
ATOM 860 N N . ASP A 1 107 ? 26.126 -12.406 -13.922 1.00 86.19 107 ASP A N 1
ATOM 861 C CA . ASP A 1 107 ? 27.308 -12.049 -14.715 1.00 86.19 107 ASP A CA 1
ATOM 862 C C . ASP A 1 107 ? 27.531 -13.009 -15.895 1.00 86.19 107 ASP A C 1
ATOM 864 O O . ASP A 1 107 ? 27.943 -12.578 -16.976 1.00 86.19 107 ASP A O 1
ATOM 868 N N . ILE A 1 108 ? 27.199 -14.293 -15.723 1.00 91.38 108 ILE A N 1
ATOM 869 C CA . ILE A 1 108 ? 27.240 -15.293 -16.801 1.00 91.38 108 ILE A CA 1
ATOM 870 C C . ILE A 1 108 ? 26.191 -14.966 -17.872 1.00 91.38 108 ILE A C 1
ATOM 872 O O . ILE A 1 108 ? 26.526 -14.917 -19.057 1.00 91.38 108 ILE A O 1
ATOM 876 N N . GLU A 1 109 ? 24.950 -14.684 -17.465 1.00 92.31 109 GLU A N 1
ATOM 877 C CA . GLU A 1 109 ? 23.859 -14.297 -18.374 1.00 92.31 109 GLU A CA 1
ATOM 878 C C . GLU A 1 109 ? 24.222 -13.033 -19.174 1.00 92.31 109 GLU A C 1
ATOM 880 O O . GLU A 1 109 ? 24.075 -12.984 -20.396 1.00 92.31 109 GLU A O 1
ATOM 885 N N . VAL A 1 110 ? 24.791 -12.022 -18.510 1.00 93.06 110 VAL A N 1
ATOM 886 C CA . VAL A 1 110 ? 25.263 -10.793 -19.167 1.00 93.06 110 VAL A CA 1
ATOM 887 C C . VAL A 1 110 ? 26.390 -11.077 -20.165 1.00 93.06 110 VAL A C 1
ATOM 889 O O . VAL A 1 110 ? 26.454 -10.429 -21.213 1.00 93.06 110 VAL A O 1
ATOM 892 N N . GLY A 1 111 ? 27.279 -12.026 -19.866 1.00 92.88 111 GLY A N 1
ATOM 893 C CA . GLY A 1 111 ? 28.323 -12.471 -20.789 1.00 92.88 111 GLY A CA 1
ATOM 894 C C . GLY A 1 111 ? 27.746 -13.077 -22.070 1.00 92.88 111 GLY A C 1
ATOM 895 O O . GLY A 1 111 ? 28.107 -12.645 -23.165 1.00 92.88 111 GLY A O 1
ATOM 896 N N . GLN A 1 112 ? 26.796 -14.002 -21.931 1.00 93.31 112 GLN A N 1
ATOM 897 C CA . GLN A 1 112 ? 26.133 -14.669 -23.059 1.00 93.31 112 GLN A CA 1
ATOM 898 C C . GLN A 1 112 ? 25.370 -13.676 -23.945 1.00 93.31 112 GLN A C 1
ATOM 900 O O . GLN A 1 112 ? 25.524 -13.683 -25.165 1.00 93.31 112 GLN A O 1
ATOM 905 N N . LEU A 1 113 ? 24.618 -12.754 -23.336 1.00 93.88 113 LEU A N 1
ATOM 906 C CA . LEU A 1 113 ? 23.888 -11.720 -24.076 1.00 93.88 113 LEU A CA 1
ATOM 907 C C . LEU A 1 113 ? 24.827 -10.799 -24.868 1.00 93.88 113 LEU A C 1
ATOM 909 O O . LEU A 1 113 ? 24.514 -10.399 -25.990 1.00 93.88 113 LEU A O 1
ATOM 913 N N . LYS A 1 114 ? 25.997 -10.456 -24.313 1.00 95.06 114 LYS A N 1
ATOM 914 C CA . LYS A 1 114 ? 27.003 -9.651 -25.026 1.00 95.06 114 LYS A CA 1
ATOM 915 C C . LYS A 1 114 ? 27.563 -10.383 -26.242 1.00 95.06 114 LYS A C 1
ATOM 917 O O . LYS A 1 114 ? 27.774 -9.744 -27.274 1.00 95.06 114 LYS A O 1
ATOM 922 N N . GLU A 1 115 ? 27.797 -11.686 -26.124 1.00 94.88 115 GLU A N 1
ATOM 923 C CA . GLU A 1 115 ? 28.272 -12.520 -27.227 1.00 94.88 115 GLU A CA 1
ATOM 924 C C . GLU A 1 115 ? 27.230 -12.605 -28.350 1.00 94.88 115 GLU A C 1
ATOM 926 O O . GLU A 1 115 ? 27.552 -12.317 -29.504 1.00 94.88 115 GLU A O 1
ATOM 931 N N . GLU A 1 116 ? 25.966 -12.876 -28.013 1.00 95.69 116 GLU A N 1
ATOM 932 C CA . GLU A 1 116 ? 24.870 -12.936 -28.986 1.00 95.69 116 GLU A CA 1
ATOM 933 C C . GLU A 1 116 ? 24.688 -11.602 -29.729 1.00 95.69 116 GLU A C 1
ATOM 935 O O . GLU A 1 116 ? 24.620 -11.570 -30.961 1.00 95.69 116 GLU A O 1
ATOM 940 N N . ILE A 1 117 ? 24.712 -10.474 -29.006 1.00 96.00 117 ILE A N 1
ATOM 941 C CA . ILE A 1 117 ? 24.685 -9.134 -29.613 1.00 96.00 117 ILE A CA 1
ATOM 942 C C . ILE A 1 117 ? 25.871 -8.937 -30.569 1.00 96.00 117 ILE A C 1
ATOM 944 O O . ILE A 1 117 ? 25.714 -8.308 -31.618 1.00 96.00 117 ILE A O 1
ATOM 948 N N . GLY A 1 118 ? 27.055 -9.449 -30.224 1.00 96.12 118 GLY A N 1
ATOM 949 C CA . GLY A 1 118 ? 28.237 -9.404 -31.083 1.00 96.12 118 GLY A CA 1
ATOM 950 C C . GLY A 1 118 ? 28.020 -10.145 -32.402 1.00 96.12 118 GLY A C 1
ATOM 951 O O . GLY A 1 118 ? 28.201 -9.560 -33.472 1.00 96.12 118 GLY A O 1
ATOM 952 N N . VAL A 1 119 ? 27.556 -11.394 -32.331 1.00 96.06 119 VAL A N 1
ATOM 953 C CA . VAL A 1 119 ? 27.270 -12.231 -33.509 1.00 96.06 119 VAL A CA 1
ATOM 954 C C . VAL A 1 119 ? 26.217 -11.582 -34.410 1.00 96.06 119 VAL A C 1
ATOM 956 O O . VAL A 1 119 ? 26.407 -11.485 -35.626 1.00 96.06 119 VAL A O 1
ATOM 959 N N . LEU A 1 120 ? 25.125 -11.083 -33.824 1.00 96.31 120 LEU A N 1
ATOM 960 C CA . LEU A 1 120 ? 24.056 -10.419 -34.569 1.00 96.31 120 LEU A CA 1
ATOM 961 C C . LEU A 1 120 ? 24.558 -9.160 -35.288 1.00 96.31 120 LEU A C 1
ATOM 963 O O . LEU A 1 120 ? 24.238 -8.958 -36.460 1.00 96.31 120 LEU A O 1
ATOM 967 N N . LYS A 1 121 ? 25.399 -8.346 -34.636 1.00 96.81 121 LYS A N 1
ATOM 968 C CA . LYS A 1 121 ? 26.012 -7.160 -35.259 1.00 96.81 121 LYS A CA 1
ATOM 969 C C . LYS A 1 121 ? 26.872 -7.523 -36.467 1.00 96.81 121 LYS A C 1
ATOM 971 O O . LYS A 1 121 ? 26.740 -6.888 -37.510 1.00 96.81 121 LYS A O 1
ATOM 976 N N . THR A 1 122 ? 27.708 -8.557 -36.365 1.00 94.12 122 THR A N 1
ATOM 977 C CA . THR A 1 122 ? 28.517 -9.030 -37.500 1.00 94.12 122 THR A CA 1
ATOM 978 C C . THR A 1 122 ? 27.638 -9.517 -38.646 1.00 94.12 122 THR A C 1
ATOM 980 O O . THR A 1 122 ? 27.910 -9.215 -39.808 1.00 94.12 122 THR A O 1
ATOM 983 N N . ARG A 1 123 ? 26.552 -10.238 -38.342 1.00 96.69 123 ARG A N 1
ATOM 984 C CA . ARG A 1 123 ? 25.628 -10.720 -39.372 1.00 96.69 123 ARG A CA 1
ATOM 985 C C . ARG A 1 123 ? 24.947 -9.570 -40.113 1.00 96.69 123 ARG A C 1
ATOM 987 O O . ARG A 1 123 ? 24.834 -9.638 -41.334 1.00 96.69 123 ARG A O 1
ATOM 994 N N . ILE A 1 124 ? 24.533 -8.527 -39.394 1.00 96.19 124 ILE A N 1
ATOM 995 C CA . ILE A 1 124 ? 23.955 -7.315 -39.988 1.00 96.19 124 ILE A CA 1
ATOM 996 C C . ILE A 1 124 ? 24.965 -6.658 -40.937 1.00 96.19 124 ILE A C 1
ATOM 998 O O . ILE A 1 124 ? 24.639 -6.460 -42.102 1.00 96.19 124 ILE A O 1
ATOM 1002 N N . GLN A 1 125 ? 26.211 -6.445 -40.501 1.00 95.81 125 GLN A N 1
ATOM 1003 C CA . GLN A 1 125 ? 27.262 -5.852 -41.343 1.00 95.81 125 GLN A CA 1
ATOM 1004 C C . GLN A 1 125 ? 27.532 -6.658 -42.622 1.00 95.81 125 GLN A C 1
ATOM 1006 O O . GLN 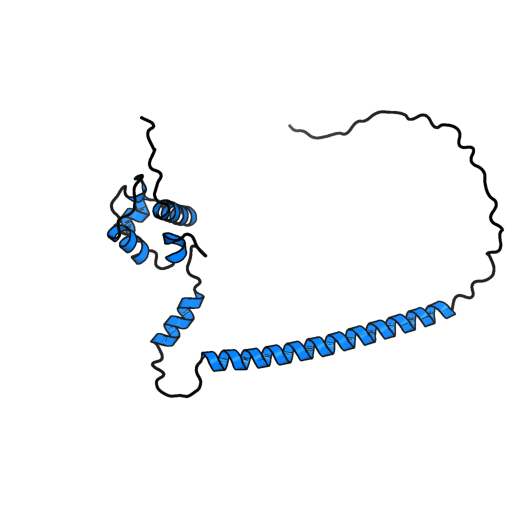A 1 125 ? 27.699 -6.090 -43.699 1.00 95.81 125 GLN A O 1
ATOM 1011 N N . GLN A 1 126 ? 27.560 -7.990 -42.525 1.00 94.69 126 GLN A N 1
ATOM 1012 C CA . GLN A 1 126 ? 27.734 -8.856 -43.694 1.00 94.69 126 GLN A CA 1
ATOM 1013 C C . GLN A 1 126 ? 26.571 -8.729 -44.682 1.00 94.69 126 GLN A C 1
ATOM 1015 O O . GLN A 1 126 ? 26.794 -8.681 -45.890 1.00 94.69 126 GLN A O 1
ATOM 1020 N N . LEU A 1 127 ? 25.334 -8.686 -44.178 1.00 94.75 127 LEU A N 1
ATOM 1021 C CA . LEU A 1 127 ? 24.145 -8.516 -45.012 1.00 94.75 127 LEU A CA 1
ATOM 1022 C C . LEU A 1 127 ? 24.117 -7.136 -45.674 1.00 94.75 127 LEU A C 1
ATOM 1024 O O . LEU A 1 127 ? 23.794 -7.038 -46.854 1.00 94.75 127 LEU A O 1
ATOM 1028 N N . GLU A 1 128 ? 24.492 -6.086 -44.947 1.00 94.06 128 GLU A N 1
ATOM 1029 C CA . GLU A 1 128 ? 24.622 -4.729 -45.481 1.00 94.06 128 GLU A CA 1
ATOM 1030 C C . GLU A 1 128 ? 25.666 -4.669 -46.603 1.00 94.06 128 GLU A C 1
ATOM 1032 O O . GLU A 1 128 ? 25.364 -4.179 -47.690 1.00 94.06 128 GLU A O 1
ATOM 1037 N N . ALA A 1 129 ? 26.852 -5.250 -46.395 1.00 91.31 129 ALA A N 1
ATOM 1038 C CA . ALA A 1 129 ? 27.900 -5.311 -47.414 1.00 91.31 129 ALA A CA 1
ATOM 1039 C C . ALA A 1 129 ? 27.477 -6.121 -48.653 1.00 91.31 129 ALA A C 1
ATOM 1041 O O . ALA A 1 129 ? 27.758 -5.732 -49.788 1.00 91.31 129 ALA A O 1
ATOM 1042 N N . TYR A 1 130 ? 26.778 -7.240 -48.449 1.00 92.62 130 TYR A N 1
ATOM 1043 C CA . TYR A 1 130 ? 26.255 -8.056 -49.542 1.00 92.62 130 TYR A CA 1
ATOM 1044 C C . TYR A 1 130 ? 25.201 -7.304 -50.365 1.00 92.62 130 TYR A C 1
ATOM 1046 O O . TYR A 1 130 ? 25.276 -7.283 -51.593 1.00 92.62 130 TYR A O 1
ATOM 1054 N N . ASN A 1 131 ? 24.258 -6.634 -49.697 1.00 90.06 131 ASN A N 1
ATOM 1055 C CA . ASN A 1 131 ? 23.256 -5.804 -50.361 1.00 90.06 131 ASN A CA 1
ATOM 1056 C C . ASN A 1 131 ? 23.902 -4.657 -51.147 1.00 90.06 131 ASN A C 1
ATOM 1058 O O . ASN A 1 131 ? 23.485 -4.377 -52.268 1.00 90.06 131 ASN A O 1
ATOM 1062 N N . GLU A 1 132 ? 24.935 -4.018 -50.599 1.00 90.00 132 GLU A N 1
ATOM 1063 C CA . GLU A 1 132 ? 25.658 -2.948 -51.286 1.00 90.00 132 GLU A CA 1
ATOM 1064 C C . GLU A 1 132 ? 26.366 -3.456 -52.553 1.00 90.00 132 GLU A C 1
ATOM 1066 O O . GLU A 1 132 ? 26.287 -2.833 -53.610 1.00 90.00 132 GLU A O 1
ATOM 1071 N 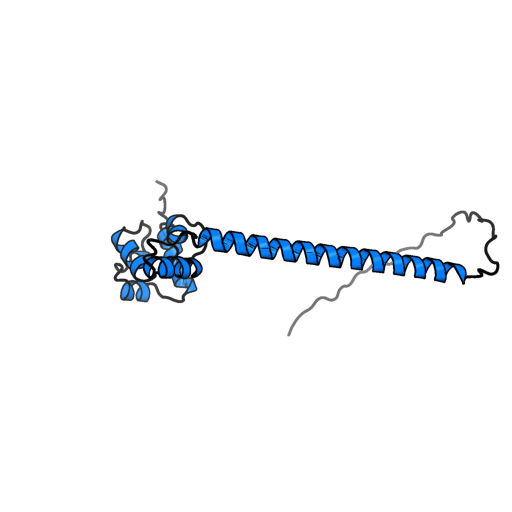N . SER A 1 133 ? 26.973 -4.645 -52.496 1.00 86.62 133 SER A N 1
ATOM 1072 C CA . SER A 1 133 ? 27.549 -5.307 -53.674 1.00 86.62 133 SER A CA 1
ATOM 1073 C C . SER A 1 133 ? 26.500 -5.583 -54.761 1.00 86.62 133 SER A C 1
ATOM 1075 O O . SER A 1 133 ? 26.721 -5.265 -55.930 1.00 86.62 133 SER A O 1
ATOM 1077 N N . LEU A 1 134 ? 25.319 -6.089 -54.382 1.00 83.12 134 LEU A N 1
ATOM 1078 C CA . LEU A 1 134 ? 24.213 -6.323 -55.318 1.00 83.12 134 LEU A CA 1
ATOM 1079 C C . LEU A 1 134 ? 23.723 -5.030 -55.988 1.00 83.12 134 LEU A C 1
ATOM 1081 O O . LEU A 1 134 ? 23.424 -5.033 -57.182 1.00 83.12 134 LEU A O 1
ATOM 1085 N N . ARG A 1 135 ? 23.660 -3.914 -55.251 1.00 76.06 135 ARG A N 1
ATOM 1086 C CA . ARG A 1 135 ? 23.290 -2.601 -55.813 1.00 76.0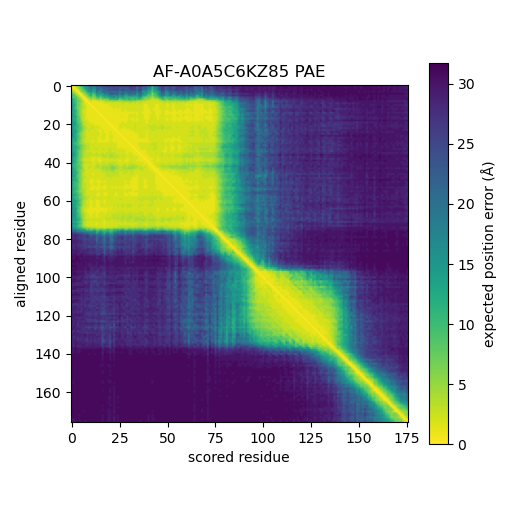6 135 ARG A CA 1
ATOM 1087 C C . ARG A 1 135 ? 24.313 -2.123 -56.838 1.00 76.06 135 ARG A C 1
ATOM 1089 O O . ARG A 1 135 ? 23.925 -1.654 -57.906 1.00 76.06 135 ARG A O 1
ATOM 1096 N N . ASN A 1 136 ? 25.598 -2.298 -56.541 1.00 76.62 136 ASN A N 1
ATOM 1097 C CA . ASN A 1 136 ? 26.684 -1.935 -57.448 1.00 76.62 136 ASN A CA 1
ATOM 1098 C C . ASN A 1 136 ? 26.713 -2.820 -58.706 1.00 76.62 136 ASN A C 1
ATOM 1100 O O . ASN A 1 136 ? 27.001 -2.325 -59.793 1.00 76.62 136 ASN A O 1
ATOM 1104 N N . GLN A 1 137 ? 26.331 -4.096 -58.595 1.00 72.94 137 GLN A N 1
ATOM 1105 C CA . GLN A 1 137 ? 26.191 -4.998 -59.740 1.00 72.94 137 GLN A CA 1
ATOM 1106 C C . GLN A 1 137 ? 24.967 -4.655 -60.613 1.00 72.94 137 GLN A C 1
ATOM 1108 O O . GLN A 1 137 ? 25.071 -4.646 -61.835 1.00 72.94 137 GLN A O 1
ATOM 1113 N N . ALA A 1 138 ? 23.830 -4.292 -60.009 1.00 61.44 138 ALA A N 1
ATOM 1114 C CA . ALA A 1 138 ? 22.619 -3.882 -60.733 1.00 61.44 138 ALA A CA 1
ATOM 1115 C C . ALA A 1 138 ? 22.724 -2.485 -61.387 1.00 61.44 138 ALA A C 1
ATOM 1117 O O . ALA A 1 138 ? 21.966 -2.172 -62.306 1.00 61.44 138 ALA A O 1
ATOM 1118 N N . GLY A 1 139 ? 23.657 -1.640 -60.933 1.00 54.25 139 GLY A N 1
ATOM 1119 C CA . GLY A 1 139 ? 23.978 -0.351 -61.555 1.00 54.25 139 GLY A CA 1
ATOM 1120 C C . GLY A 1 139 ? 24.814 -0.456 -62.838 1.00 54.25 139 GLY A C 1
ATOM 1121 O O . GLY A 1 139 ? 24.816 0.489 -63.622 1.00 54.25 139 GLY A O 1
ATOM 1122 N N . ALA A 1 140 ? 25.484 -1.590 -63.079 1.00 51.28 140 ALA A N 1
ATOM 1123 C CA . ALA A 1 140 ? 26.334 -1.804 -64.255 1.00 51.28 140 ALA A CA 1
ATOM 1124 C C . ALA A 1 140 ? 25.565 -2.285 -65.505 1.00 51.28 140 ALA A C 1
ATOM 1126 O O . ALA A 1 140 ? 26.055 -2.107 -66.616 1.00 51.28 140 ALA A O 1
ATOM 1127 N N . ASP A 1 141 ? 24.349 -2.822 -65.343 1.00 50.47 141 ASP A N 1
ATOM 1128 C CA . ASP A 1 141 ? 23.518 -3.346 -66.446 1.00 50.47 141 ASP A CA 1
ATOM 1129 C C . ASP A 1 141 ? 22.554 -2.312 -67.060 1.00 50.47 141 ASP A C 1
ATOM 1131 O O . ASP A 1 141 ? 21.775 -2.626 -67.962 1.00 50.47 141 ASP A O 1
ATOM 1135 N N . ARG A 1 142 ? 22.605 -1.044 -66.633 1.00 52.19 142 ARG A N 1
ATOM 1136 C CA . ARG A 1 142 ? 21.922 0.039 -67.352 1.00 52.19 142 ARG A CA 1
ATOM 1137 C C . ARG A 1 142 ? 22.877 0.667 -68.355 1.00 52.19 142 ARG A C 1
ATOM 1139 O O . ARG A 1 142 ? 23.456 1.719 -68.104 1.00 52.19 142 ARG A O 1
ATOM 1146 N N . VAL A 1 143 ? 22.965 0.048 -69.531 1.00 50.09 143 VAL A N 1
ATOM 1147 C CA . VAL A 1 143 ? 23.212 0.787 -70.774 1.00 50.09 143 VAL A CA 1
ATOM 1148 C C . VAL A 1 143 ? 22.086 1.820 -70.883 1.00 50.09 143 VAL A C 1
ATOM 1150 O O . VAL A 1 143 ? 20.990 1.523 -71.350 1.00 50.09 143 VAL A O 1
ATOM 1153 N N . THR A 1 144 ? 22.297 3.023 -70.347 1.00 50.25 144 THR A N 1
ATOM 1154 C CA . THR A 1 144 ? 21.427 4.158 -70.643 1.00 50.25 144 THR A CA 1
ATOM 1155 C C . THR A 1 144 ? 21.774 4.614 -72.048 1.00 50.25 144 THR A C 1
ATOM 1157 O O . THR A 1 144 ? 22.634 5.475 -72.244 1.00 50.25 144 THR A O 1
ATOM 1160 N N . ASP A 1 145 ? 21.124 3.989 -73.026 1.00 45.66 145 ASP A N 1
ATOM 1161 C CA . ASP A 1 145 ? 21.000 4.540 -74.363 1.00 45.66 145 ASP A CA 1
ATOM 1162 C C . ASP A 1 145 ? 20.470 5.978 -74.252 1.00 45.66 145 ASP A C 1
ATOM 1164 O O . ASP A 1 145 ? 19.357 6.235 -73.802 1.00 45.66 145 ASP A O 1
ATOM 1168 N N . THR A 1 146 ? 21.345 6.915 -74.612 1.00 53.34 146 THR A N 1
ATOM 1169 C CA . THR A 1 146 ? 21.061 8.176 -75.307 1.00 53.34 146 THR A CA 1
ATOM 1170 C C . THR A 1 146 ? 19.669 8.798 -75.123 1.00 53.34 146 THR A C 1
ATOM 1172 O O . THR A 1 146 ? 18.827 8.633 -75.991 1.00 53.34 146 THR A O 1
ATOM 1175 N N . PHE A 1 147 ? 19.453 9.649 -74.107 1.00 48.44 147 PHE A N 1
ATOM 1176 C CA . PHE A 1 147 ? 18.599 10.841 -74.293 1.00 48.44 147 PHE A CA 1
ATOM 1177 C C . PHE A 1 147 ? 18.662 11.854 -73.136 1.00 48.44 147 PHE A C 1
ATOM 1179 O O . PHE A 1 147 ? 17.705 11.993 -72.379 1.00 48.44 147 PHE A O 1
ATOM 1186 N N . THR A 1 148 ? 19.743 12.622 -72.967 1.00 51.59 148 THR A N 1
ATOM 1187 C CA . THR A 1 148 ? 19.610 13.927 -72.277 1.00 51.59 148 THR A CA 1
ATOM 1188 C C . THR A 1 148 ? 20.725 14.896 -72.657 1.00 51.59 148 THR A C 1
ATOM 1190 O O . THR A 1 148 ? 21.722 15.044 -71.965 1.00 51.59 148 THR A O 1
ATOM 1193 N N . ASN A 1 149 ? 20.540 15.576 -73.784 1.00 53.12 149 ASN A N 1
ATOM 1194 C CA . ASN A 1 149 ? 21.077 16.916 -74.009 1.00 53.12 149 ASN A CA 1
ATOM 1195 C C . ASN A 1 149 ? 19.968 17.726 -74.683 1.00 53.12 149 ASN A C 1
ATOM 1197 O O . ASN A 1 149 ? 19.958 17.882 -75.901 1.00 53.12 149 ASN A O 1
ATOM 1201 N N . LEU A 1 150 ? 18.994 18.187 -73.896 1.00 53.12 150 LEU A N 1
ATOM 1202 C CA . LEU A 1 150 ? 18.112 19.273 -74.314 1.00 53.12 150 LEU A CA 1
ATOM 1203 C C . LEU A 1 150 ? 18.440 20.482 -73.426 1.00 53.12 150 LEU A C 1
ATOM 1205 O O . LEU A 1 150 ? 18.446 20.323 -72.203 1.00 53.12 150 LEU A O 1
ATOM 1209 N N . PRO A 1 151 ? 18.784 21.646 -74.004 1.00 49.09 151 PRO A N 1
ATOM 1210 C CA . PRO A 1 151 ? 19.166 22.813 -73.224 1.00 49.09 151 PRO A CA 1
ATOM 1211 C C . PRO A 1 151 ? 17.960 23.357 -72.454 1.00 49.09 151 PRO A C 1
ATOM 1213 O O . PRO A 1 151 ? 16.829 23.327 -72.939 1.00 49.09 151 PRO A O 1
ATOM 1216 N N . LEU A 1 152 ? 18.236 23.843 -71.246 1.00 49.44 152 LEU A N 1
ATOM 1217 C CA . LEU A 1 152 ? 17.289 24.517 -70.367 1.00 49.44 152 LEU A CA 1
ATOM 1218 C C . LEU A 1 152 ? 16.765 25.773 -71.082 1.00 49.44 152 LEU A C 1
ATOM 1220 O O . LEU A 1 152 ? 17.541 26.677 -71.382 1.00 49.44 152 LEU A O 1
ATOM 1224 N N . VAL A 1 153 ? 15.473 25.792 -71.411 1.00 47.78 153 VAL A N 1
ATOM 1225 C CA . VAL A 1 153 ? 14.792 26.978 -71.941 1.00 47.78 153 VAL A CA 1
ATOM 1226 C C . VAL A 1 153 ? 14.068 27.626 -70.769 1.00 47.78 153 VAL A C 1
ATOM 1228 O O . VAL A 1 153 ? 13.177 27.010 -70.181 1.00 47.78 153 VAL A O 1
ATOM 1231 N N . ASP A 1 154 ? 14.485 28.838 -70.416 1.00 43.81 154 ASP A N 1
ATOM 1232 C CA . ASP A 1 154 ? 13.853 29.657 -69.386 1.00 43.81 154 ASP A CA 1
ATOM 1233 C C . ASP A 1 154 ? 12.476 30.108 -69.891 1.00 43.81 154 ASP A C 1
ATOM 1235 O O . ASP A 1 154 ? 12.357 31.024 -70.704 1.00 43.81 154 ASP A O 1
ATOM 1239 N N . TYR A 1 155 ? 11.420 29.420 -69.458 1.00 55.16 155 TYR A N 1
ATOM 1240 C CA . TYR A 1 155 ? 10.053 29.878 -69.683 1.00 55.16 155 TYR A CA 1
ATOM 1241 C C . TYR A 1 155 ? 9.726 30.963 -68.651 1.00 55.16 155 TYR A C 1
ATOM 1243 O O . TYR A 1 155 ? 9.489 30.661 -67.482 1.00 55.16 155 TYR A O 1
ATOM 1251 N N . GLU A 1 156 ? 9.741 32.222 -69.094 1.00 57.38 156 GLU A N 1
ATOM 1252 C CA . GLU A 1 156 ? 9.195 33.363 -68.353 1.00 57.38 156 GLU A CA 1
ATOM 1253 C C . GLU A 1 156 ? 7.686 33.180 -68.106 1.00 57.38 156 GLU A C 1
ATOM 1255 O O . GLU A 1 156 ? 6.938 32.696 -68.959 1.00 57.38 156 GLU A O 1
ATOM 1260 N N . GLU A 1 157 ? 7.271 33.532 -66.889 1.00 55.56 157 GLU A N 1
ATOM 1261 C CA . GLU A 1 157 ? 5.924 33.401 -66.340 1.00 55.56 157 GLU A CA 1
ATOM 1262 C C . GLU A 1 157 ? 4.899 34.265 -67.084 1.00 55.56 157 GLU A C 1
ATOM 1264 O O . GLU A 1 157 ? 5.055 35.480 -67.164 1.00 55.56 157 GLU A O 1
ATOM 1269 N N . ASP A 1 158 ? 3.781 33.668 -67.501 1.00 49.53 158 ASP A N 1
ATOM 1270 C CA . ASP A 1 158 ? 2.544 34.427 -67.706 1.00 49.53 158 ASP A CA 1
ATOM 1271 C C . ASP A 1 158 ? 1.326 33.544 -67.378 1.00 49.53 158 ASP A C 1
ATOM 1273 O O . ASP A 1 158 ? 0.681 32.936 -68.235 1.00 49.53 158 ASP A O 1
ATOM 1277 N N . CYS A 1 159 ? 1.046 33.397 -66.080 1.00 48.53 159 CYS A N 1
ATOM 1278 C CA . CYS A 1 159 ? -0.166 32.736 -65.595 1.00 48.53 159 CYS A CA 1
ATOM 1279 C C . CYS A 1 159 ? -1.292 33.775 -65.436 1.00 48.53 159 CYS A C 1
ATOM 1281 O O . CYS A 1 159 ? -1.188 34.639 -64.562 1.00 48.53 159 CYS A O 1
ATOM 1283 N N . PRO A 1 160 ? -2.401 33.691 -66.196 1.00 58.62 160 PRO A N 1
ATOM 1284 C CA . PRO A 1 160 ? -3.553 34.559 -65.974 1.00 58.62 160 PRO A CA 1
ATOM 1285 C C . PRO A 1 160 ? -4.299 34.175 -64.675 1.00 58.62 160 PRO A C 1
ATOM 1287 O O . PRO A 1 160 ? -4.265 33.014 -64.254 1.00 58.62 160 PRO A O 1
ATOM 1290 N N . PRO A 1 161 ? -4.984 35.129 -64.013 1.00 53.75 161 PRO A N 1
ATOM 1291 C CA . PRO A 1 161 ? -5.518 34.932 -62.669 1.00 53.75 161 PRO A CA 1
ATOM 1292 C C . PRO A 1 161 ? -6.718 33.977 -62.666 1.00 53.75 161 PRO A C 1
ATOM 1294 O O . PRO A 1 161 ? -7.737 34.234 -63.304 1.00 53.75 161 PRO A O 1
ATOM 1297 N N . VAL A 1 162 ? -6.620 32.888 -61.898 1.00 53.00 162 VAL A N 1
ATOM 1298 C CA . VAL A 1 162 ? -7.730 31.948 -61.682 1.00 53.00 162 VAL A CA 1
ATOM 1299 C C . VAL A 1 162 ? -8.566 32.410 -60.485 1.00 53.00 162 VAL A C 1
ATOM 1301 O O . VAL A 1 162 ? -8.115 32.385 -59.336 1.00 53.00 162 VAL A O 1
ATOM 1304 N N . GLU A 1 163 ? -9.800 32.836 -60.755 1.00 46.22 163 GLU A N 1
ATOM 1305 C CA . GLU A 1 163 ? -10.808 33.158 -59.741 1.00 46.22 163 GLU A CA 1
ATOM 1306 C C . GLU A 1 163 ? -11.232 31.909 -58.949 1.00 46.22 163 GLU A C 1
ATOM 1308 O O . GLU A 1 163 ? -11.462 30.832 -59.501 1.00 46.22 163 GLU A O 1
ATOM 1313 N N . ARG A 1 164 ? -11.346 32.054 -57.622 1.00 52.72 164 ARG A N 1
ATOM 1314 C CA . ARG A 1 164 ? -11.742 30.986 -56.689 1.00 52.72 164 ARG A CA 1
ATOM 1315 C C . ARG A 1 164 ? -13.266 30.877 -56.578 1.00 52.72 164 ARG A C 1
ATOM 1317 O O . ARG A 1 164 ? -13.887 31.860 -56.172 1.00 52.72 164 ARG A O 1
ATOM 1324 N N . PRO A 1 165 ? -13.867 29.683 -56.725 1.00 44.12 165 PRO A N 1
ATOM 1325 C CA . PRO A 1 165 ? -15.205 29.439 -56.209 1.00 44.12 165 PRO A CA 1
ATOM 1326 C C . PRO A 1 165 ? -15.145 28.925 -54.766 1.00 44.12 165 PRO A C 1
ATOM 1328 O O . PRO A 1 165 ? -14.536 27.904 -54.449 1.00 44.12 165 PRO A O 1
ATOM 1331 N N . SER A 1 166 ? -15.796 29.696 -53.902 1.00 49.69 166 SER A N 1
ATOM 1332 C CA . SER A 1 166 ? -16.110 29.436 -52.499 1.00 49.69 166 SER A CA 1
ATOM 1333 C C . SER A 1 166 ? -17.157 28.320 -52.321 1.00 49.69 166 SER A C 1
ATOM 1335 O O . SER A 1 166 ? -17.900 28.010 -53.249 1.00 49.69 166 SER A O 1
ATOM 1337 N N . SER A 1 167 ? -17.284 27.848 -51.070 1.00 45.56 167 SER A N 1
ATOM 1338 C CA . SER A 1 167 ? -18.335 26.989 -50.480 1.00 45.56 167 SER A CA 1
ATOM 1339 C C . SER A 1 167 ? -17.978 25.494 -50.418 1.00 45.56 167 SER A C 1
ATOM 1341 O O . SER A 1 167 ? -18.042 24.776 -51.404 1.00 45.56 167 SER A O 1
ATOM 1343 N N . SER A 1 168 ? -17.446 24.970 -49.307 1.00 54.62 168 SER A N 1
ATOM 1344 C CA . SER A 1 168 ? -18.097 24.751 -47.999 1.00 54.62 168 SER A CA 1
ATOM 1345 C C . SER A 1 168 ? -19.386 23.928 -48.088 1.00 54.62 168 SER A C 1
ATOM 1347 O O . SER A 1 168 ? -20.436 24.454 -48.446 1.00 54.62 168 SER A O 1
ATOM 1349 N N . LYS A 1 169 ? -19.297 22.648 -47.693 1.00 52.38 169 LYS A N 1
ATOM 1350 C CA . LYS A 1 169 ? -20.255 21.962 -46.801 1.00 52.38 169 LYS A CA 1
ATOM 1351 C C . LYS A 1 169 ? -19.760 20.552 -46.451 1.00 52.38 169 LYS A C 1
ATOM 1353 O O . LYS A 1 169 ? -19.753 19.643 -47.271 1.00 52.38 169 LYS A O 1
ATOM 1358 N N . HIS A 1 170 ? -19.366 20.406 -45.192 1.00 52.34 170 HIS A N 1
ATOM 1359 C CA . HIS A 1 170 ? -19.207 19.145 -44.467 1.00 52.34 170 HIS A CA 1
ATOM 1360 C C . HIS A 1 170 ? -20.594 18.526 -44.201 1.00 52.34 170 HIS A C 1
ATOM 1362 O O . HIS A 1 170 ? -21.501 19.277 -43.836 1.00 52.34 170 HIS A O 1
ATOM 1368 N N . PRO A 1 171 ? -20.773 17.195 -44.239 1.00 49.62 171 PRO A N 1
ATOM 1369 C CA . PRO A 1 171 ? -21.863 16.540 -43.530 1.00 49.62 171 PRO A CA 1
ATOM 1370 C C . PRO A 1 171 ? -21.333 15.905 -42.236 1.00 49.62 171 PRO A C 1
ATOM 1372 O O . PRO A 1 171 ? -20.403 15.099 -42.258 1.00 49.62 171 PRO A O 1
ATOM 1375 N N . LEU A 1 172 ? -21.933 16.268 -41.102 1.00 44.41 172 LEU A N 1
ATOM 1376 C CA . LEU A 1 172 ? -21.742 15.620 -39.805 1.00 44.41 172 LEU A CA 1
ATOM 1377 C C . LEU A 1 172 ? -23.120 15.222 -39.256 1.00 44.41 172 LEU A C 1
ATOM 1379 O O . LEU A 1 172 ? -23.956 16.081 -39.012 1.00 44.41 172 LEU A O 1
ATOM 1383 N N . ALA A 1 173 ? -23.290 13.904 -39.118 1.00 47.47 173 ALA A N 1
ATOM 1384 C CA . ALA A 1 173 ? -24.036 13.132 -38.119 1.00 47.47 173 ALA A CA 1
ATOM 1385 C C . ALA A 1 173 ? -25.453 13.547 -37.656 1.00 47.47 173 ALA A C 1
ATOM 1387 O O . ALA A 1 173 ? -25.674 14.650 -37.171 1.00 47.47 173 ALA A O 1
ATOM 1388 N N . GLY A 1 174 ? -26.332 12.538 -37.528 1.00 43.19 174 GLY A N 1
ATOM 1389 C CA . GLY A 1 174 ? -27.159 12.421 -36.318 1.00 43.19 174 GLY A CA 1
ATOM 1390 C C . GLY A 1 174 ? -28.583 11.874 -36.463 1.00 43.19 174 GLY A C 1
ATOM 1391 O O . GLY A 1 174 ? -29.477 12.604 -36.854 1.00 43.19 174 GLY A O 1
ATOM 1392 N N . LYS A 1 175 ? -28.755 10.637 -35.972 1.00 42.19 175 LYS A N 1
ATOM 1393 C CA . LYS A 1 175 ? -29.826 10.141 -35.077 1.00 42.19 175 LYS A CA 1
ATOM 1394 C C . LYS A 1 175 ? -31.304 10.241 -35.505 1.00 42.19 175 LYS A C 1
ATOM 1396 O O . LYS A 1 175 ? -31.901 11.311 -35.453 1.00 42.19 175 LYS A O 1
ATOM 1401 N N . ALA A 1 176 ? -31.919 9.066 -35.651 1.00 47.91 176 ALA A N 1
ATOM 1402 C CA . ALA A 1 176 ? -33.074 8.634 -34.856 1.00 47.91 176 ALA A CA 1
ATOM 1403 C C . ALA A 1 176 ? -32.949 7.123 -34.612 1.00 47.91 176 ALA A C 1
ATOM 1405 O O . ALA A 1 176 ? -32.491 6.434 -35.552 1.00 47.91 176 ALA A O 1
#

Mean predicted aligned error: 20.44 Å